Protein AF-A0A350RK59-F1 (afdb_monomer_lite)

Sequence (43 aa):
MQSIAIVNQKGGVGKTTITLGIAEAAAASGLKVLVVDLDPQAN

Foldseek 3Di:
DDDDDQDDPDPPPCSVVVQVVVQVVCVVVVHDDDDDDPDPVSD

Radius of gyration: 11.06 Å; chains: 1; bounding box: 25×15×27 Å

Secondary structure (DSSP, 8-state):
--------SSTTSSHHHHHHHHHHHHHHTT---------TT--

pLDDT: mean 93.8, std 6.72, range [66.31, 98.62]

Structure (mmCIF, N/CA/C/O backbone):
data_AF-A0A350RK59-F1
#
_entry.id   AF-A0A350RK59-F1
#
loop_
_atom_site.group_PDB
_atom_site.id
_atom_site.type_symbol
_atom_site.label_atom_id
_atom_site.label_alt_id
_atom_site.label_comp_id
_atom_site.label_asym_id
_atom_site.label_entity_id
_atom_site.label_seq_id
_atom_site.pdbx_PDB_ins_code
_atom_site.Cartn_x
_atom_site.Cartn_y
_atom_site.Cartn_z
_atom_site.occupancy
_atom_site.B_iso_or_equiv
_atom_site.auth_seq_id
_atom_site.auth_comp_id
_atom_site.auth_asym_id
_atom_site.auth_atom_id
_atom_site.pdbx_PDB_model_num
ATOM 1 N N . MET A 1 1 ? 5.333 8.444 15.934 1.00 79.00 1 MET A N 1
ATOM 2 C CA . MET A 1 1 ? 4.751 8.171 14.603 1.00 79.00 1 MET A CA 1
ATOM 3 C C . MET A 1 1 ? 5.752 7.309 13.858 1.00 79.00 1 MET A C 1
ATOM 5 O O . MET A 1 1 ? 6.924 7.655 13.888 1.00 79.00 1 MET A O 1
ATOM 9 N N . GLN A 1 2 ? 5.332 6.155 13.339 1.00 92.50 2 GLN A N 1
ATOM 10 C CA . GLN A 1 2 ? 6.224 5.209 12.657 1.00 92.50 2 GLN A CA 1
ATOM 11 C C . GLN A 1 2 ? 6.168 5.460 11.147 1.00 92.50 2 GLN A C 1
ATOM 13 O O . GLN A 1 2 ? 5.076 5.663 10.620 1.00 92.50 2 GLN A O 1
ATOM 18 N N . SER A 1 3 ? 7.319 5.428 10.475 1.00 95.75 3 SER A N 1
ATOM 19 C CA . SER A 1 3 ? 7.432 5.594 9.020 1.00 95.75 3 SER A CA 1
ATOM 20 C C . SER A 1 3 ? 8.145 4.386 8.425 1.00 95.75 3 SER A C 1
ATOM 22 O O . SER A 1 3 ? 9.208 4.000 8.908 1.00 95.75 3 SE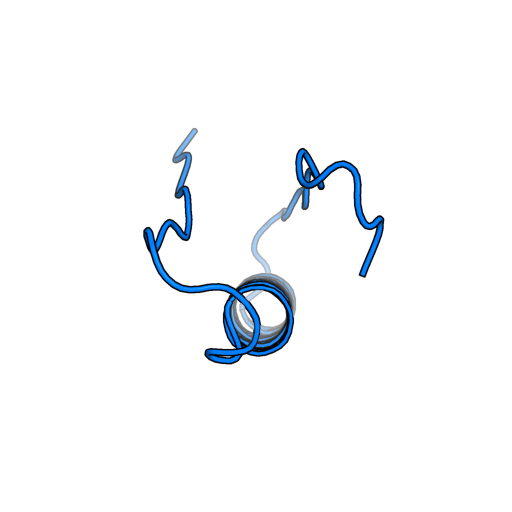R A O 1
ATOM 24 N N . ILE A 1 4 ? 7.565 3.796 7.381 1.00 96.38 4 ILE A N 1
ATOM 25 C CA . ILE A 1 4 ? 8.095 2.610 6.699 1.00 96.38 4 ILE A CA 1
ATOM 26 C C . ILE A 1 4 ? 8.250 2.951 5.217 1.00 96.38 4 ILE A C 1
ATOM 28 O O . ILE A 1 4 ? 7.314 3.458 4.605 1.00 96.38 4 ILE A O 1
ATOM 32 N N . ALA A 1 5 ? 9.422 2.667 4.645 1.00 96.44 5 ALA A N 1
ATOM 33 C CA . ALA A 1 5 ? 9.698 2.843 3.222 1.00 96.44 5 ALA A CA 1
ATOM 34 C C . ALA A 1 5 ? 9.950 1.482 2.564 1.00 96.44 5 ALA A C 1
ATOM 36 O O . ALA A 1 5 ? 10.818 0.725 3.005 1.00 96.44 5 ALA A O 1
ATOM 37 N N . ILE A 1 6 ? 9.209 1.178 1.498 1.00 95.62 6 ILE A N 1
ATOM 38 C CA . ILE A 1 6 ? 9.389 -0.045 0.710 1.00 95.62 6 ILE A CA 1
ATOM 39 C C . ILE A 1 6 ? 10.280 0.278 -0.487 1.00 95.62 6 ILE A C 1
ATOM 41 O O . ILE A 1 6 ? 9.861 0.944 -1.432 1.00 95.62 6 ILE A O 1
ATOM 45 N N . VAL A 1 7 ? 11.528 -0.192 -0.446 1.00 94.94 7 VAL A N 1
ATOM 46 C CA . VAL A 1 7 ? 12.556 0.139 -1.441 1.00 94.94 7 VAL A CA 1
ATOM 47 C C . VAL A 1 7 ? 13.157 -1.112 -2.070 1.00 94.94 7 VAL A C 1
ATOM 49 O O . VAL A 1 7 ? 13.368 -2.130 -1.418 1.00 94.94 7 VAL A O 1
ATOM 52 N N . ASN A 1 8 ? 13.448 -1.032 -3.367 1.00 94.31 8 ASN A N 1
ATOM 53 C CA . ASN A 1 8 ? 14.180 -2.056 -4.106 1.00 94.31 8 ASN A CA 1
ATOM 54 C C . ASN A 1 8 ? 14.780 -1.428 -5.369 1.00 94.31 8 ASN A C 1
ATOM 56 O O . ASN A 1 8 ? 14.071 -0.717 -6.090 1.00 94.31 8 ASN A O 1
ATOM 60 N N . GLN A 1 9 ? 16.052 -1.734 -5.639 1.00 92.12 9 GLN A N 1
ATOM 61 C CA . GLN A 1 9 ? 16.800 -1.237 -6.799 1.00 92.12 9 GLN A CA 1
ATOM 62 C C . GLN A 1 9 ? 16.221 -1.732 -8.131 1.00 92.12 9 GLN A C 1
ATOM 64 O O . GLN A 1 9 ? 16.376 -1.077 -9.159 1.00 92.12 9 GLN A O 1
ATOM 69 N N . LYS A 1 10 ? 15.527 -2.876 -8.130 1.00 92.12 10 LYS A N 1
ATOM 70 C CA . LYS A 1 10 ? 14.860 -3.408 -9.315 1.00 92.12 10 LYS A CA 1
ATOM 71 C C . LYS A 1 10 ? 13.420 -2.884 -9.408 1.00 92.12 10 LYS A C 1
ATOM 73 O O . LYS A 1 10 ? 12.633 -2.972 -8.462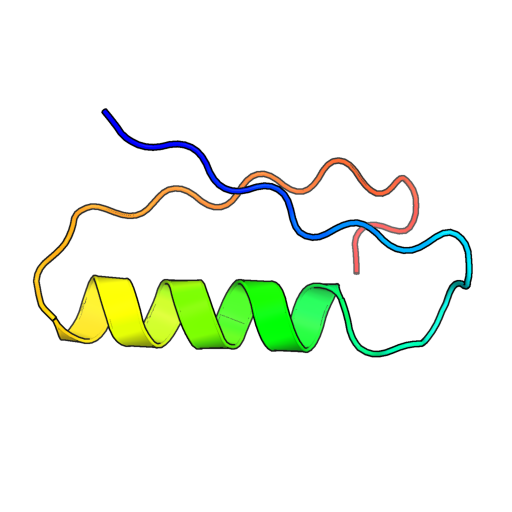 1.00 92.12 10 LYS A O 1
ATOM 78 N N . GLY A 1 11 ? 13.070 -2.327 -10.567 1.00 91.75 11 GLY A N 1
ATOM 79 C CA . GLY A 1 11 ? 11.690 -1.987 -10.934 1.00 91.75 11 GLY A CA 1
ATOM 80 C C . GLY A 1 11 ? 10.843 -3.234 -11.219 1.00 91.75 11 GLY A C 1
ATOM 81 O O . GLY A 1 11 ? 11.389 -4.280 -11.564 1.00 91.75 11 GLY A O 1
ATOM 82 N N . GLY A 1 12 ? 9.520 -3.132 -11.066 1.00 92.94 12 GLY A N 1
ATOM 83 C CA . GLY A 1 12 ? 8.592 -4.223 -11.405 1.00 92.94 12 GLY A CA 1
ATOM 84 C C . GLY A 1 12 ? 8.584 -5.419 -10.443 1.00 92.94 12 GLY A C 1
ATOM 85 O O . GLY A 1 12 ? 8.102 -6.483 -10.801 1.00 92.94 12 GLY A O 1
ATOM 86 N N . VAL A 1 13 ? 9.107 -5.266 -9.222 1.00 95.56 13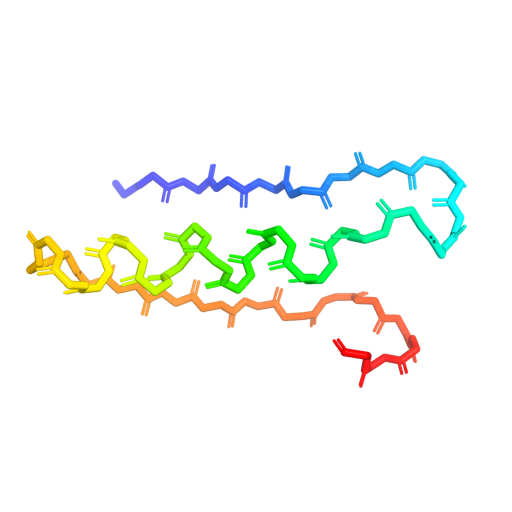 VAL A N 1
ATOM 87 C CA . VAL A 1 13 ? 9.172 -6.345 -8.209 1.00 95.56 13 VAL A CA 1
ATOM 88 C C . VAL A 1 13 ? 7.993 -6.350 -7.224 1.00 95.56 13 VAL A C 1
ATOM 90 O O . VAL A 1 13 ? 8.071 -6.979 -6.176 1.00 95.56 13 VAL A O 1
ATOM 93 N N . GLY A 1 14 ? 6.920 -5.608 -7.520 1.00 94.94 14 GLY A N 1
ATOM 94 C CA . GLY A 1 14 ? 5.716 -5.562 -6.679 1.00 94.94 14 GLY A CA 1
ATOM 95 C C . GLY A 1 14 ? 5.785 -4.626 -5.466 1.00 94.94 14 GLY A C 1
ATOM 96 O O . GLY A 1 14 ? 4.989 -4.781 -4.547 1.00 94.94 14 GLY A O 1
ATOM 97 N N . LYS A 1 15 ? 6.706 -3.646 -5.445 1.00 95.75 15 LYS A N 1
ATOM 98 C CA . LYS A 1 15 ? 6.844 -2.683 -4.332 1.00 95.75 15 LYS A CA 1
ATOM 99 C C . LYS A 1 15 ? 5.522 -1.986 -4.000 1.00 95.75 15 LYS A C 1
ATOM 101 O O . LYS A 1 15 ? 5.092 -2.060 -2.858 1.00 95.75 15 LYS A O 1
ATOM 106 N N . THR A 1 16 ? 4.867 -1.377 -4.992 1.00 95.56 16 THR A N 1
ATOM 107 C CA . THR A 1 16 ? 3.572 -0.702 -4.819 1.00 95.56 16 THR A CA 1
ATOM 108 C C . THR A 1 16 ? 2.519 -1.653 -4.265 1.00 95.56 16 THR A C 1
ATOM 110 O O . THR A 1 16 ? 1.883 -1.348 -3.261 1.00 95.56 16 THR A O 1
ATOM 113 N N . THR A 1 17 ? 2.380 -2.840 -4.862 1.00 96.75 17 THR A N 1
ATOM 114 C CA . THR A 1 17 ? 1.413 -3.853 -4.418 1.00 96.75 17 THR A CA 1
ATOM 115 C C . THR A 1 17 ? 1.611 -4.224 -2.950 1.00 96.75 17 THR A C 1
ATOM 117 O O . THR A 1 17 ? 0.646 -4.277 -2.193 1.00 96.75 17 THR A O 1
ATOM 120 N N . ILE A 1 18 ? 2.859 -4.430 -2.522 1.00 97.25 18 ILE A N 1
ATOM 121 C CA . ILE A 1 18 ? 3.174 -4.753 -1.127 1.00 97.25 18 ILE A CA 1
ATOM 122 C C . ILE A 1 18 ? 2.904 -3.551 -0.212 1.00 97.25 18 ILE A C 1
ATOM 124 O O . ILE A 1 18 ? 2.302 -3.727 0.846 1.00 97.25 18 ILE A O 1
ATOM 128 N N . THR A 1 19 ? 3.302 -2.337 -0.610 1.00 97.50 19 THR A N 1
ATOM 129 C CA . THR A 1 19 ? 3.031 -1.105 0.152 1.00 97.50 19 THR A CA 1
ATOM 130 C C . THR A 1 19 ? 1.537 -0.936 0.412 1.00 97.50 19 THR A C 1
ATOM 132 O O . THR A 1 19 ? 1.141 -0.702 1.554 1.00 97.50 19 THR A O 1
ATOM 135 N N . LEU A 1 20 ? 0.706 -1.098 -0.621 1.00 97.44 20 LEU A N 1
ATOM 136 C CA . LEU A 1 20 ? -0.746 -0.976 -0.507 1.00 97.44 20 LEU A CA 1
ATOM 137 C C . LEU A 1 20 ? -1.348 -2.090 0.355 1.00 97.44 20 LEU A C 1
ATOM 139 O O . LEU A 1 20 ? -2.171 -1.790 1.213 1.00 97.44 20 LEU A O 1
ATOM 143 N N . GLY A 1 21 ? -0.892 -3.338 0.213 1.00 98.19 21 GLY A N 1
ATOM 144 C CA . GLY A 1 21 ? -1.367 -4.442 1.055 1.00 98.19 21 GLY A CA 1
ATOM 145 C C . GLY A 1 21 ? -1.044 -4.246 2.543 1.00 98.19 21 GLY A C 1
ATOM 146 O O . GLY A 1 21 ? -1.887 -4.495 3.404 1.00 98.19 21 GLY A O 1
ATOM 147 N N . ILE A 1 22 ? 0.151 -3.738 2.866 1.00 97.88 22 ILE A N 1
ATOM 148 C CA . ILE A 1 22 ? 0.517 -3.386 4.249 1.00 97.88 22 ILE A CA 1
ATOM 149 C C . ILE A 1 22 ? -0.345 -2.223 4.755 1.00 97.88 22 ILE A C 1
ATOM 151 O O . ILE A 1 22 ? -0.825 -2.265 5.888 1.00 97.88 22 ILE A O 1
ATOM 155 N N . ALA A 1 23 ? -0.547 -1.191 3.930 1.00 97.94 23 ALA A N 1
ATOM 156 C CA . ALA A 1 23 ? -1.372 -0.040 4.281 1.00 97.94 23 ALA A CA 1
ATOM 157 C C . ALA A 1 23 ? -2.830 -0.442 4.556 1.00 97.94 23 ALA A C 1
ATOM 159 O O . ALA A 1 23 ? -3.407 -0.002 5.550 1.00 97.94 23 ALA A O 1
ATOM 160 N N . GLU A 1 24 ? -3.396 -1.319 3.726 1.00 98.50 24 GLU A N 1
ATOM 161 C CA . GLU A 1 24 ? -4.741 -1.869 3.893 1.00 98.50 24 GLU A CA 1
ATOM 162 C C . GLU A 1 24 ? -4.854 -2.683 5.185 1.00 98.50 24 GLU A C 1
ATOM 164 O O . GLU A 1 24 ? -5.745 -2.425 5.993 1.00 98.50 24 GLU A O 1
ATOM 169 N N . ALA A 1 25 ? -3.916 -3.599 5.444 1.00 98.50 25 ALA A N 1
ATOM 170 C CA . ALA A 1 25 ? -3.909 -4.395 6.672 1.00 98.50 25 ALA A CA 1
ATOM 171 C C . ALA A 1 25 ? -3.788 -3.522 7.937 1.00 98.50 25 ALA A C 1
ATOM 173 O O . ALA A 1 25 ? -4.466 -3.766 8.942 1.00 98.50 25 ALA A O 1
ATOM 174 N N . ALA A 1 26 ? -2.956 -2.478 7.893 1.00 97.94 26 ALA A N 1
ATOM 175 C CA . ALA A 1 26 ? -2.807 -1.525 8.988 1.00 97.94 26 ALA A CA 1
ATOM 176 C C . ALA A 1 26 ? -4.092 -0.710 9.212 1.00 97.94 26 ALA A C 1
ATOM 178 O O . ALA A 1 26 ? -4.534 -0.565 10.355 1.00 97.94 26 ALA A O 1
ATOM 179 N N . ALA A 1 27 ? -4.726 -0.233 8.138 1.00 98.31 27 ALA A N 1
ATOM 180 C CA . ALA A 1 27 ? -5.996 0.482 8.214 1.00 98.31 27 ALA A CA 1
ATOM 181 C C . ALA A 1 27 ? -7.125 -0.418 8.747 1.00 98.31 27 ALA A C 1
ATOM 183 O O . ALA A 1 27 ? -7.863 -0.008 9.643 1.00 98.31 27 ALA A O 1
ATOM 184 N N . ALA A 1 28 ? -7.207 -1.669 8.279 1.00 98.62 28 ALA A N 1
ATOM 185 C CA . ALA A 1 28 ? -8.149 -2.677 8.770 1.00 98.62 28 ALA A CA 1
ATOM 186 C C . ALA A 1 28 ? -7.938 -3.009 10.259 1.00 98.62 28 ALA A C 1
ATOM 188 O O . ALA A 1 28 ? -8.887 -3.352 10.960 1.00 98.62 28 ALA A O 1
ATOM 189 N N . SER A 1 29 ? -6.713 -2.839 10.764 1.00 98.38 29 SER A N 1
ATOM 190 C CA . SER A 1 29 ? -6.371 -2.978 12.187 1.00 98.38 29 SER A CA 1
ATOM 191 C C . SER A 1 29 ? -6.682 -1.720 13.017 1.00 98.38 29 SER A C 1
ATOM 193 O O . SER A 1 29 ? -6.298 -1.638 14.183 1.00 98.38 29 SER A O 1
ATOM 195 N N . GLY A 1 30 ? -7.352 -0.717 12.437 1.00 98.25 30 GLY A N 1
ATOM 196 C CA . GLY A 1 30 ? -7.752 0.521 13.111 1.00 98.25 30 GLY A CA 1
ATOM 197 C C . GLY A 1 30 ? -6.648 1.577 13.224 1.00 98.25 30 GLY A C 1
ATOM 198 O O . GLY A 1 30 ? -6.814 2.565 13.945 1.00 98.25 30 GLY A O 1
ATOM 199 N N . LEU A 1 31 ? -5.517 1.400 12.532 1.00 98.12 31 LEU A N 1
ATOM 200 C CA . LEU A 1 31 ? -4.437 2.385 12.525 1.00 98.12 31 LEU A CA 1
ATOM 201 C C . LEU A 1 31 ? -4.740 3.516 11.537 1.00 98.12 31 LEU A C 1
ATOM 203 O O . LEU A 1 31 ? -5.271 3.301 10.450 1.00 98.12 31 LEU A O 1
ATOM 207 N N . LYS A 1 32 ? -4.336 4.741 11.889 1.00 98.06 32 LYS A N 1
ATOM 208 C CA . LYS A 1 32 ? -4.302 5.853 10.931 1.00 98.06 32 LYS A CA 1
ATOM 209 C C . LYS A 1 32 ? -3.106 5.665 10.005 1.00 98.06 32 LYS A C 1
ATOM 211 O O . LYS A 1 32 ? -1.967 5.666 10.472 1.00 98.06 32 LYS A O 1
ATOM 216 N N . VAL A 1 33 ? -3.373 5.530 8.711 1.00 97.94 33 VAL A N 1
ATOM 217 C CA . VAL A 1 33 ? -2.365 5.256 7.683 1.00 97.94 33 VAL A CA 1
ATOM 218 C C . VAL A 1 33 ? -2.321 6.407 6.682 1.00 97.94 33 VAL A C 1
ATOM 220 O O . VAL A 1 33 ? -3.354 6.947 6.298 1.00 97.94 33 VAL A O 1
ATOM 223 N N . LEU A 1 34 ? -1.111 6.771 6.263 1.00 97.69 34 LEU A N 1
ATOM 224 C CA . LEU A 1 34 ? -0.842 7.679 5.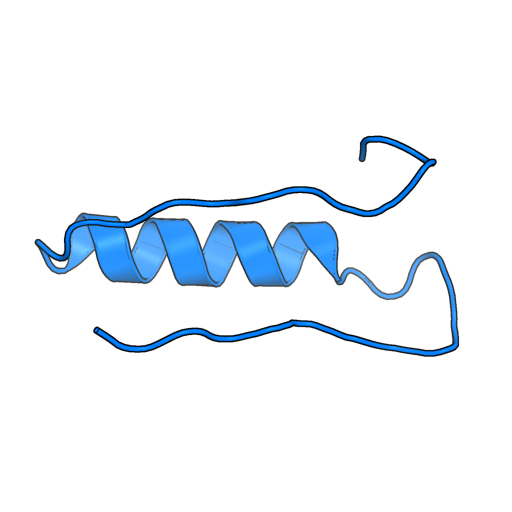154 1.00 97.69 34 LEU A CA 1
ATOM 225 C C . LEU A 1 34 ? 0.098 6.956 4.191 1.00 97.69 34 LEU A C 1
ATOM 227 O O . LEU A 1 34 ? 1.169 6.514 4.603 1.00 97.69 34 LEU A O 1
ATOM 231 N N . VAL A 1 35 ? -0.298 6.852 2.925 1.00 96.88 35 VAL A N 1
ATOM 232 C CA . VAL A 1 35 ? 0.565 6.359 1.847 1.00 96.88 35 VAL A CA 1
ATOM 233 C C . VAL A 1 35 ? 1.100 7.565 1.088 1.00 96.88 35 VAL A C 1
ATOM 235 O O . VAL A 1 35 ? 0.335 8.458 0.728 1.00 96.88 35 VAL A O 1
ATOM 238 N N . VAL A 1 36 ? 2.412 7.596 0.866 1.00 96.12 36 VAL A N 1
ATOM 239 C CA . VAL A 1 36 ? 3.078 8.613 0.050 1.00 96.12 36 VAL A CA 1
ATOM 240 C C . VAL A 1 36 ? 3.781 7.892 -1.085 1.00 96.12 36 VAL A C 1
ATOM 242 O O . VAL A 1 36 ? 4.686 7.096 -0.832 1.00 96.12 36 VAL A O 1
ATOM 245 N N . ASP A 1 37 ? 3.356 8.166 -2.314 1.00 94.00 37 ASP A N 1
ATOM 246 C CA . ASP A 1 37 ? 4.053 7.691 -3.500 1.00 94.00 37 ASP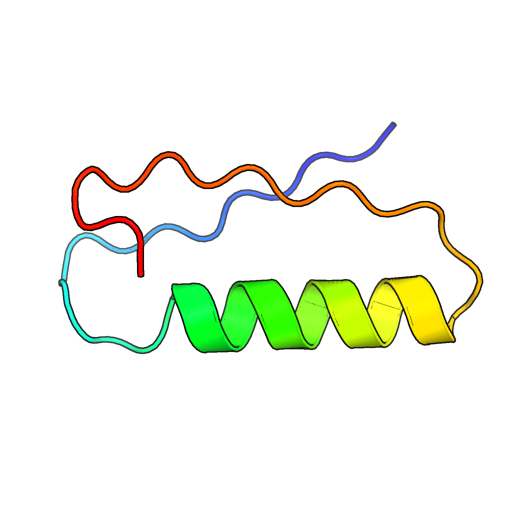 A CA 1
ATOM 247 C C . ASP A 1 37 ? 5.132 8.701 -3.904 1.00 94.00 37 ASP A C 1
ATOM 249 O O . ASP A 1 37 ? 4.871 9.893 -4.075 1.00 94.00 37 ASP A O 1
ATOM 253 N N . LEU A 1 38 ? 6.363 8.210 -3.983 1.00 91.06 38 LEU A N 1
ATOM 254 C CA . LEU A 1 38 ? 7.548 8.966 -4.378 1.00 91.06 38 LEU A CA 1
ATOM 255 C C . LEU A 1 38 ? 8.164 8.399 -5.665 1.00 91.06 38 LEU A C 1
ATOM 257 O O . LEU A 1 38 ? 9.209 8.890 -6.098 1.00 91.06 38 LEU A O 1
ATOM 261 N N . ASP A 1 39 ? 7.573 7.351 -6.250 1.00 87.56 39 ASP A N 1
ATOM 262 C CA . ASP A 1 39 ? 8.045 6.770 -7.501 1.00 87.56 39 ASP A CA 1
ATOM 263 C C . ASP A 1 39 ? 7.578 7.658 -8.670 1.00 87.56 39 ASP A C 1
ATOM 265 O O . ASP A 1 39 ? 6.377 7.882 -8.832 1.00 87.56 39 ASP A O 1
ATOM 269 N N . PRO A 1 40 ? 8.487 8.165 -9.525 1.00 84.75 40 PRO A N 1
ATOM 270 C CA . PRO A 1 40 ? 8.106 8.967 -10.687 1.00 84.75 40 PRO A CA 1
ATOM 271 C C . PRO A 1 40 ? 7.156 8.247 -11.650 1.00 84.75 40 PRO A C 1
ATOM 273 O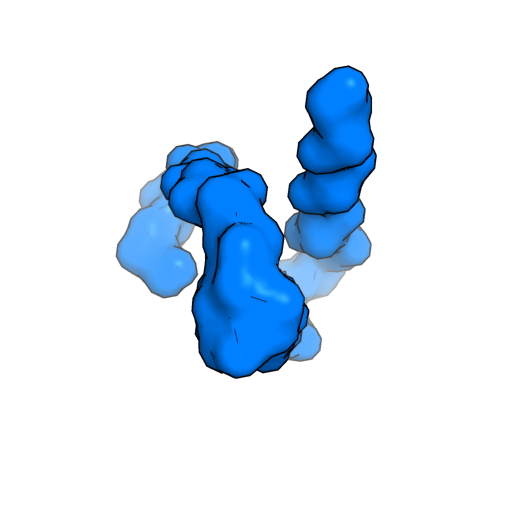 O . PRO A 1 40 ? 6.528 8.904 -12.479 1.00 84.75 40 PRO A O 1
ATOM 276 N N . GLN A 1 41 ? 7.081 6.913 -11.587 1.00 82.12 41 GLN A N 1
ATOM 277 C CA . GLN A 1 41 ? 6.157 6.137 -12.409 1.00 82.12 41 GLN A CA 1
ATOM 278 C C . GLN A 1 41 ? 4.695 6.228 -11.957 1.00 82.12 41 GLN A C 1
ATOM 280 O O . GLN A 1 41 ? 3.830 5.862 -12.749 1.00 82.12 41 GLN A O 1
ATOM 285 N N . ALA A 1 42 ? 4.421 6.739 -10.749 1.00 75.81 42 ALA A N 1
ATOM 286 C CA . ALA A 1 42 ? 3.072 6.934 -10.212 1.00 75.81 42 ALA A CA 1
ATOM 287 C C . ALA A 1 42 ? 2.185 5.669 -10.284 1.00 75.81 42 ALA A C 1
ATOM 289 O O . ALA A 1 42 ? 1.016 5.744 -10.671 1.00 75.81 42 ALA A O 1
ATOM 290 N N . ASN A 1 43 ? 2.780 4.504 -9.989 1.00 66.31 43 ASN A N 1
ATOM 291 C CA . ASN A 1 43 ? 2.112 3.195 -10.021 1.00 66.31 43 ASN A CA 1
ATOM 292 C C . ASN A 1 43 ? 1.338 2.916 -8.736 1.00 66.31 43 ASN A C 1
ATOM 294 O O . ASN A 1 43 ? 1.893 3.199 -7.651 1.00 66.31 43 ASN A O 1
#